Protein AF-X1V5H4-F1 (afdb_monomer)

Nearest PDB structures (foldseek):
  2vx8-assembly1_B  TM=4.415E-01  e=4.595E-01  Homo sapiens
  5lly-assembly2_A  TM=5.689E-01  e=1.172E+00  Idiomarina sp. A28L
  5yk3-assembly2_B  TM=5.146E-01  e=9.721E-01  Homo sapiens
  7yh1-assembly2_C  TM=2.654E-01  e=2.620E-01  Promethearchaeum syntrophicum
  5x6u-assembly1_B  TM=4.790E-01  e=1.414E+00  Homo sapiens

Organism: NCBI:txid412755

pLDDT: mean 87.02, std 8.62, range [50.12, 95.75]

Secondary structure (DSSP, 8-state):
-HHHHHHHHTT----TTTS-EEEEEE-SGGGGPPPPPEEEEETTEEEEEEEETTEEEEEE-S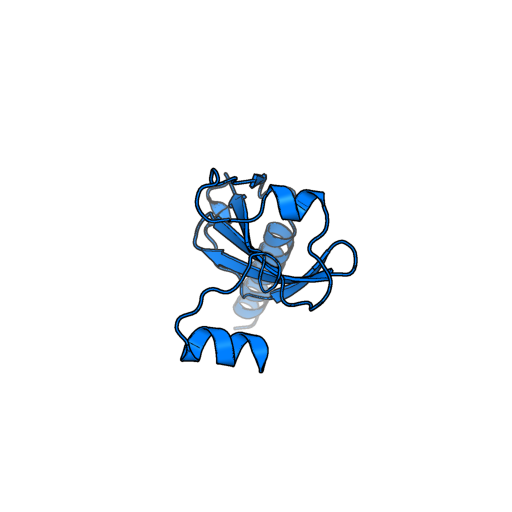SSPPPHHHHHHB--TTS---EEEE-STTSHHHHHHHHHHHHHHHHHTT-

Radius of gyration: 16.77 Å; Cα contacts (8 Å, |Δi|>4): 155; chains: 1; bounding box: 49×35×37 Å

Mean predicted aligned error: 6.18 Å

Solvent-accessible surface area (backbone atoms only — not comparable to full-atom values): 6481 Å² total; per-residue (Å²): 108,71,66,61,51,53,26,60,77,66,72,39,91,74,48,55,71,62,52,32,36,33,42,31,32,40,81,41,83,82,42,48,63,75,59,83,66,46,78,48,72,56,96,92,35,41,28,40,39,42,60,55,52,44,34,36,40,41,32,37,76,34,93,58,78,67,55,72,75,54,54,75,37,26,57,52,87,101,51,82,85,52,68,45,80,41,65,41,90,81,35,70,63,49,55,54,53,50,52,55,57,51,53,53,53,59,56,58,78,74,109

Structure (mmCIF, N/CA/C/O backbone):
data_AF-X1V5H4-F1
#
_entry.id   AF-X1V5H4-F1
#
loop_
_atom_site.group_PDB
_atom_site.id
_atom_site.type_symbol
_atom_site.label_atom_id
_atom_site.label_alt_id
_atom_site.label_comp_id
_atom_site.label_asym_id
_atom_site.label_entity_id
_atom_site.label_seq_id
_atom_site.pdbx_PDB_ins_code
_atom_site.Cartn_x
_atom_site.Cartn_y
_atom_site.Cartn_z
_atom_site.occupancy
_atom_site.B_iso_or_equiv
_atom_site.auth_seq_id
_atom_site.auth_comp_id
_atom_site.auth_asym_id
_atom_site.auth_atom_id
_atom_site.pdbx_PDB_model_num
ATOM 1 N N . GLU A 1 1 ? -1.635 -8.508 16.621 1.00 75.75 1 GLU A N 1
ATOM 2 C CA . GLU A 1 1 ? -2.184 -9.863 16.383 1.00 75.75 1 GLU A CA 1
ATOM 3 C C . GLU A 1 1 ? -3.592 -10.053 16.956 1.00 75.75 1 GLU A C 1
ATOM 5 O O . GLU A 1 1 ? -4.512 -10.227 16.170 1.00 75.75 1 GLU A O 1
ATOM 10 N N . ASN A 1 2 ? -3.801 -9.932 18.276 1.00 86.31 2 ASN A N 1
ATOM 11 C CA . ASN A 1 2 ? -5.113 -10.166 18.917 1.00 86.31 2 ASN A CA 1
ATOM 12 C C . ASN A 1 2 ? -6.287 -9.377 18.303 1.00 86.31 2 ASN A C 1
ATOM 14 O O . ASN A 1 2 ? -7.374 -9.924 18.145 1.00 86.31 2 ASN A O 1
ATOM 18 N N . ILE A 1 3 ? -6.063 -8.111 17.930 1.00 85.31 3 ILE A N 1
ATOM 19 C CA . ILE A 1 3 ? -7.078 -7.266 17.280 1.00 85.31 3 ILE A CA 1
ATOM 20 C C . ILE A 1 3 ? -7.469 -7.858 15.920 1.00 85.31 3 ILE A C 1
ATOM 22 O O . ILE A 1 3 ? -8.635 -8.167 15.699 1.00 85.31 3 ILE A O 1
ATOM 26 N N . ALA A 1 4 ? -6.490 -8.104 15.043 1.00 84.19 4 ALA A N 1
ATOM 27 C CA . ALA A 1 4 ? -6.720 -8.683 13.718 1.00 84.19 4 ALA A CA 1
ATOM 28 C C . ALA A 1 4 ? -7.441 -10.039 13.796 1.00 84.19 4 ALA A C 1
ATOM 30 O O . ALA A 1 4 ? -8.411 -10.262 13.076 1.00 84.19 4 ALA A O 1
ATOM 31 N N . LYS A 1 5 ? -7.023 -10.916 14.718 1.00 88.00 5 LYS A N 1
ATOM 32 C CA . LYS A 1 5 ? -7.661 -12.221 14.931 1.00 88.00 5 LYS A CA 1
ATOM 33 C C . LYS A 1 5 ? -9.138 -12.075 15.306 1.00 88.00 5 LYS A C 1
ATOM 35 O O . LYS A 1 5 ? -9.984 -12.706 14.684 1.00 88.00 5 LYS A O 1
ATOM 40 N N . LYS A 1 6 ? -9.456 -11.168 16.235 1.00 90.06 6 LYS A N 1
ATOM 41 C CA . LYS A 1 6 ? -10.838 -10.868 16.630 1.00 90.06 6 LYS A CA 1
ATOM 42 C C . LYS A 1 6 ? -11.681 -10.356 15.456 1.00 90.06 6 LYS A C 1
ATOM 44 O O . LYS A 1 6 ? -12.846 -10.728 15.350 1.00 90.06 6 LYS A O 1
ATOM 49 N N . HIS A 1 7 ? -11.127 -9.512 14.587 1.00 87.44 7 HIS A N 1
ATOM 50 C CA . HIS A 1 7 ? -11.828 -9.031 13.390 1.00 87.44 7 HIS A CA 1
ATOM 51 C C . HIS A 1 7 ? -12.146 -10.167 12.413 1.00 87.44 7 HIS A C 1
ATOM 53 O O . HIS A 1 7 ? -13.288 -10.290 11.972 1.00 87.44 7 HIS A O 1
ATOM 59 N N . ILE A 1 8 ? -11.170 -11.041 12.150 1.00 88.81 8 ILE A N 1
ATOM 60 C CA . ILE A 1 8 ? -11.331 -12.205 11.268 1.00 88.81 8 ILE A CA 1
ATOM 61 C C . ILE A 1 8 ? -12.384 -13.172 11.825 1.00 88.81 8 ILE A C 1
ATOM 63 O O . ILE A 1 8 ? -13.316 -13.537 11.115 1.00 88.81 8 ILE A O 1
ATOM 67 N N . GLU A 1 9 ? -12.276 -13.548 13.101 1.00 94.31 9 GLU A N 1
ATOM 68 C CA . GLU A 1 9 ? -13.191 -14.502 13.746 1.00 94.31 9 GLU A CA 1
ATOM 69 C C . GLU A 1 9 ? -14.640 -14.005 13.772 1.00 94.31 9 GLU A C 1
ATOM 71 O O . GLU A 1 9 ? -15.568 -14.787 13.588 1.00 94.31 9 GLU A O 1
ATOM 76 N N . ASN A 1 10 ? -14.842 -12.698 13.954 1.00 92.69 10 ASN A N 1
ATOM 77 C CA . ASN A 1 10 ? -16.177 -12.105 14.006 1.00 92.69 10 ASN A CA 1
ATOM 78 C C . ASN A 1 10 ? -16.691 -11.636 12.637 1.00 92.69 10 ASN A C 1
ATOM 80 O O . ASN A 1 10 ? -17.743 -11.002 12.585 1.00 92.69 10 ASN A O 1
ATOM 84 N N . SER A 1 11 ? -15.954 -11.889 11.545 1.00 87.12 11 SER A N 1
ATOM 85 C CA . SER A 1 11 ? -16.252 -11.336 10.212 1.00 87.12 11 SER A CA 1
ATOM 86 C C . SER A 1 11 ? -16.517 -9.823 10.241 1.00 87.12 11 SER A C 1
ATOM 88 O O . SER A 1 11 ? -17.338 -9.298 9.494 1.00 87.12 11 SER A O 1
ATOM 90 N N . ASN A 1 12 ? -15.833 -9.120 11.146 1.00 85.50 12 ASN A N 1
ATOM 91 C CA . ASN A 1 12 ? -15.973 -7.689 11.342 1.00 85.50 12 ASN A CA 1
ATOM 92 C C . ASN A 1 12 ? -14.768 -7.008 10.686 1.00 85.50 12 ASN A C 1
ATOM 94 O O . ASN A 1 12 ? -13.669 -7.128 11.230 1.00 85.50 12 ASN A O 1
ATOM 98 N N . PRO A 1 13 ? -14.941 -6.264 9.580 1.00 75.38 13 PRO A N 1
ATOM 99 C CA . PRO A 1 13 ? -13.835 -5.598 8.887 1.00 75.38 13 PRO A CA 1
ATOM 100 C C . PRO A 1 13 ? -13.140 -4.522 9.741 1.00 75.38 13 PRO A C 1
ATOM 102 O O . PRO A 1 13 ? -12.053 -4.070 9.392 1.00 75.38 13 PRO A O 1
ATOM 105 N N . GLY A 1 14 ? -13.738 -4.149 10.875 1.00 80.31 14 GLY A N 1
ATOM 106 C CA . GLY A 1 14 ? -13.232 -3.129 11.774 1.00 80.31 14 GLY A CA 1
ATOM 107 C C . GLY A 1 14 ? -13.468 -1.730 11.242 1.00 80.31 14 GLY A C 1
ATOM 108 O O . GLY A 1 14 ? -14.312 -1.491 10.380 1.00 80.31 14 GLY A O 1
ATOM 109 N N . THR A 1 15 ? -12.734 -0.786 11.804 1.00 81.75 15 THR A N 1
ATOM 110 C CA . THR A 1 15 ? -12.765 0.616 11.406 1.00 81.75 15 THR A CA 1
ATOM 111 C C . THR A 1 15 ? -11.520 0.958 10.593 1.00 81.75 15 THR A C 1
ATOM 113 O O . THR A 1 15 ? -10.494 0.275 10.655 1.00 81.75 15 THR A O 1
ATOM 116 N N . LYS A 1 16 ? -11.567 2.065 9.844 1.00 78.06 16 LYS A N 1
ATOM 117 C CA . LYS A 1 16 ? -10.377 2.576 9.140 1.00 78.06 16 LYS A CA 1
ATOM 118 C C . LYS A 1 16 ? -9.253 2.944 10.119 1.00 78.06 16 LYS A C 1
ATOM 120 O O . LYS A 1 16 ? -8.095 3.033 9.727 1.00 78.06 16 LYS A O 1
ATOM 125 N N . GLU A 1 17 ? -9.577 3.172 11.386 1.00 80.88 17 GLU A N 1
ATOM 126 C CA . GLU A 1 17 ? -8.628 3.422 12.458 1.00 80.88 17 GLU A CA 1
ATOM 127 C C . GLU A 1 17 ? -7.939 2.143 12.940 1.00 80.88 17 GLU A C 1
ATOM 129 O O . GLU A 1 17 ? -6.817 2.245 13.429 1.00 80.88 17 GLU A O 1
ATOM 134 N N . ASP A 1 18 ? -8.530 0.962 12.754 1.00 85.12 18 ASP A N 1
ATOM 135 C CA . ASP A 1 18 ? -7.892 -0.311 13.103 1.00 85.12 18 ASP A CA 1
ATOM 136 C C . ASP A 1 18 ? -6.833 -0.672 12.054 1.00 85.12 18 ASP A C 1
ATOM 138 O O . ASP A 1 18 ? -5.656 -0.835 12.376 1.00 85.12 18 ASP A O 1
ATOM 142 N N . PHE A 1 19 ? -7.227 -0.685 10.775 1.00 87.25 19 PHE A N 1
ATOM 143 C CA . PHE A 1 19 ? -6.355 -1.039 9.649 1.00 87.25 19 PHE A CA 1
ATOM 144 C C . PHE A 1 19 ? -6.630 -0.152 8.429 1.00 87.25 19 PHE A C 1
ATOM 146 O O . PHE A 1 19 ? -7.250 -0.572 7.455 1.00 87.25 19 PHE A O 1
ATOM 153 N N . SER A 1 20 ? -6.166 1.102 8.450 1.00 92.88 20 SER A N 1
ATOM 154 C CA . SER A 1 20 ? -6.321 1.981 7.283 1.00 92.88 20 SER A CA 1
ATOM 155 C C . SER A 1 20 ? -5.554 1.431 6.082 1.00 92.88 20 SER A C 1
ATOM 157 O O . SER A 1 20 ? -4.347 1.191 6.190 1.00 92.88 20 SER A O 1
ATOM 159 N N . VAL A 1 21 ? -6.227 1.326 4.938 1.00 94.19 21 VAL A N 1
ATOM 160 C CA . VAL A 1 21 ? -5.635 0.880 3.672 1.00 94.19 21 VAL A CA 1
ATOM 161 C C . VAL A 1 21 ? -5.592 2.041 2.692 1.00 94.19 21 VAL A C 1
ATOM 163 O O . VAL A 1 21 ? -6.630 2.618 2.377 1.00 94.19 21 VAL A O 1
ATOM 166 N N . VAL A 1 22 ? -4.406 2.364 2.179 1.00 95.06 22 VAL A N 1
ATOM 167 C CA . VAL A 1 22 ? -4.223 3.338 1.093 1.00 95.06 22 VAL A CA 1
ATOM 168 C C . VAL A 1 22 ? -3.742 2.607 -0.151 1.00 95.06 22 VAL A C 1
ATOM 170 O O . VAL A 1 22 ? -2.800 1.820 -0.083 1.00 95.06 22 VAL A O 1
ATOM 173 N N . VAL A 1 23 ? -4.359 2.891 -1.298 1.00 95.62 23 VAL A N 1
ATOM 174 C CA . VAL A 1 23 ? -4.013 2.243 -2.567 1.00 95.62 23 VAL A CA 1
ATOM 175 C C . VAL A 1 23 ? -3.281 3.214 -3.483 1.00 95.62 23 VAL A C 1
ATOM 177 O O . VAL A 1 23 ? -3.657 4.375 -3.662 1.00 95.62 23 VAL A O 1
ATOM 180 N N . SER A 1 24 ? -2.219 2.718 -4.102 1.00 94.25 24 SER A N 1
ATOM 181 C CA . SER A 1 24 ? -1.519 3.398 -5.181 1.00 94.25 24 SER A CA 1
ATOM 182 C C . SER A 1 24 ? -1.413 2.507 -6.407 1.00 94.25 24 SER A C 1
ATOM 184 O O . SER A 1 24 ? -1.510 1.290 -6.299 1.00 94.25 24 SER A O 1
ATOM 186 N N . LYS A 1 25 ? -1.245 3.124 -7.572 1.00 93.75 25 LYS A N 1
ATOM 187 C CA . LYS A 1 25 ? -1.079 2.448 -8.854 1.00 93.75 25 LYS A CA 1
ATOM 188 C C . LYS A 1 25 ? 0.187 2.952 -9.524 1.00 93.75 25 LYS A C 1
ATOM 190 O O . LYS A 1 25 ? 0.376 4.165 -9.658 1.00 93.75 25 LYS A O 1
ATOM 195 N N . PHE A 1 26 ? 1.033 2.035 -9.966 1.00 91.56 26 PHE A N 1
ATOM 196 C CA . PHE A 1 26 ? 2.134 2.367 -10.853 1.00 91.56 26 PHE A CA 1
ATOM 197 C C . PHE A 1 26 ? 1.647 2.394 -12.298 1.00 91.56 26 PHE A C 1
ATOM 199 O O . PHE A 1 26 ? 0.978 1.479 -12.766 1.00 91.56 26 PHE A O 1
ATOM 206 N N . THR A 1 27 ? 2.004 3.440 -13.034 1.00 85.94 27 THR A N 1
ATOM 207 C CA . THR A 1 27 ? 1.579 3.600 -14.435 1.00 85.94 27 THR A CA 1
ATOM 208 C C . THR A 1 27 ? 2.542 2.964 -15.440 1.00 85.94 27 THR A C 1
ATOM 210 O O . THR A 1 27 ? 2.347 3.106 -16.643 1.00 85.94 27 THR A O 1
ATOM 213 N N . HIS A 1 28 ? 3.594 2.287 -14.974 1.00 85.50 28 HIS A N 1
ATOM 214 C CA . HIS A 1 28 ? 4.665 1.777 -15.828 1.00 85.50 28 HIS A CA 1
ATOM 215 C C . HIS A 1 28 ? 4.518 0.268 -16.096 1.00 85.50 28 HIS A C 1
ATOM 217 O O . HIS A 1 28 ? 4.288 -0.487 -15.151 1.00 85.50 28 HIS A O 1
ATOM 223 N N . PRO A 1 29 ? 4.733 -0.226 -17.333 1.00 80.50 29 PRO A N 1
ATOM 224 C CA . PRO A 1 29 ? 4.612 -1.653 -17.653 1.00 80.50 29 PRO A CA 1
ATOM 225 C C . PRO A 1 29 ? 5.506 -2.574 -16.809 1.00 80.50 29 PRO A C 1
ATOM 227 O O . PRO A 1 29 ? 5.077 -3.656 -16.418 1.00 80.50 29 PRO A O 1
ATOM 230 N N . LEU A 1 30 ? 6.727 -2.129 -16.487 1.00 77.00 30 LEU A N 1
ATOM 231 C CA . LEU A 1 30 ? 7.669 -2.877 -15.635 1.00 77.00 30 LEU A CA 1
ATOM 232 C C . LEU A 1 30 ? 7.270 -2.921 -14.153 1.00 77.00 30 LEU A C 1
ATOM 234 O O . LEU A 1 30 ? 7.879 -3.657 -13.383 1.00 77.00 30 LEU A O 1
ATOM 238 N N . ALA A 1 31 ? 6.269 -2.147 -13.740 1.00 75.12 31 ALA A N 1
ATOM 239 C CA . ALA A 1 31 ? 5.814 -2.134 -12.356 1.00 75.12 31 ALA A CA 1
ATOM 240 C C . ALA A 1 31 ? 4.918 -3.327 -12.000 1.00 75.12 31 ALA A C 1
ATOM 242 O O . ALA A 1 31 ? 4.551 -3.480 -10.845 1.00 75.12 31 ALA A O 1
ATOM 243 N N . LYS A 1 32 ? 4.587 -4.182 -12.978 1.00 73.12 32 LYS A N 1
ATOM 244 C CA . LYS A 1 32 ? 3.812 -5.414 -12.769 1.00 73.12 32 LYS A CA 1
ATOM 245 C C . LYS A 1 32 ? 4.582 -6.511 -12.024 1.00 73.12 32 LYS A C 1
ATOM 247 O O . LYS A 1 32 ? 4.028 -7.581 -11.787 1.00 73.12 32 LYS A O 1
ATOM 252 N N . ASN A 1 33 ? 5.854 -6.280 -11.707 1.00 67.94 33 ASN A N 1
ATOM 253 C CA . ASN A 1 33 ? 6.658 -7.227 -10.948 1.00 67.94 33 ASN A CA 1
ATOM 254 C C . ASN A 1 33 ? 6.167 -7.271 -9.496 1.00 67.94 33 ASN A C 1
ATOM 256 O O . ASN A 1 33 ? 6.100 -6.242 -8.825 1.00 67.94 33 ASN A O 1
ATOM 260 N N . MET A 1 34 ? 5.832 -8.470 -9.020 1.00 74.38 34 MET A N 1
ATOM 261 C CA . MET A 1 34 ? 5.473 -8.690 -7.623 1.00 74.38 34 MET A CA 1
ATOM 262 C C . MET A 1 34 ? 6.753 -8.732 -6.792 1.00 74.38 34 MET A C 1
ATOM 264 O O . MET A 1 34 ? 7.607 -9.589 -7.008 1.00 74.38 34 MET A O 1
ATOM 268 N N . LEU A 1 35 ? 6.891 -7.781 -5.874 1.00 83.44 35 LEU A N 1
ATOM 269 C CA . LEU A 1 35 ? 7.909 -7.819 -4.831 1.00 83.44 35 LEU A CA 1
ATOM 270 C C . LEU A 1 35 ? 7.313 -8.457 -3.576 1.00 83.44 35 LEU A C 1
ATOM 272 O O . LEU A 1 35 ? 6.092 -8.449 -3.385 1.00 83.44 35 LEU A O 1
ATOM 276 N N . ASP A 1 36 ? 8.178 -8.971 -2.709 1.00 88.12 36 ASP A N 1
ATOM 277 C CA . ASP A 1 36 ? 7.739 -9.473 -1.414 1.00 88.12 36 ASP A CA 1
ATOM 278 C C . ASP A 1 36 ? 7.126 -8.338 -0.575 1.00 88.12 36 ASP A C 1
ATOM 280 O O . ASP A 1 36 ? 7.625 -7.201 -0.593 1.00 88.12 36 ASP A O 1
ATOM 284 N N . PRO A 1 37 ? 6.045 -8.616 0.177 1.00 91.50 37 PRO A N 1
ATOM 285 C CA . PRO A 1 37 ? 5.533 -7.671 1.148 1.00 91.50 37 PRO A CA 1
ATOM 286 C C . PRO A 1 37 ? 6.593 -7.327 2.191 1.00 91.50 37 PRO A C 1
ATOM 288 O O . PRO A 1 37 ? 7.334 -8.192 2.656 1.00 91.50 37 PRO A O 1
ATOM 291 N N . TYR A 1 38 ? 6.641 -6.064 2.604 1.00 92.44 38 TYR A N 1
ATOM 292 C CA . TYR A 1 38 ? 7.606 -5.617 3.606 1.00 92.44 38 TYR A CA 1
ATOM 293 C C . TYR A 1 38 ? 7.019 -4.551 4.525 1.00 92.44 38 TYR A C 1
ATOM 295 O O . TYR A 1 38 ? 6.069 -3.840 4.180 1.00 92.44 38 TYR A O 1
ATOM 303 N N . LEU A 1 39 ? 7.605 -4.457 5.718 1.00 94.94 39 LEU A N 1
ATOM 304 C CA . LEU A 1 39 ? 7.277 -3.437 6.703 1.00 94.94 39 LEU A CA 1
ATOM 305 C C . LEU A 1 39 ? 8.100 -2.178 6.454 1.00 94.94 39 LEU A C 1
ATOM 307 O O . LEU A 1 39 ? 9.300 -2.240 6.186 1.00 94.94 39 LEU A O 1
ATOM 311 N N . TYR A 1 40 ? 7.460 -1.026 6.586 1.00 94.00 40 TYR A N 1
ATOM 312 C CA . TYR A 1 40 ? 8.130 0.261 6.527 1.00 94.00 40 TYR A CA 1
ATOM 313 C C . TYR A 1 40 ? 7.417 1.277 7.412 1.00 94.00 40 TYR A C 1
ATOM 315 O O . TYR A 1 40 ? 6.249 1.120 7.766 1.00 94.00 40 TYR A O 1
ATOM 323 N N . GLN A 1 41 ? 8.122 2.353 7.748 1.00 94.19 41 GLN A N 1
ATOM 324 C CA . GLN A 1 41 ? 7.572 3.415 8.574 1.00 94.19 41 GLN A CA 1
ATOM 325 C C . GLN A 1 41 ? 7.286 4.665 7.743 1.00 94.19 41 GLN A C 1
ATOM 327 O O . GLN A 1 41 ? 8.124 5.132 6.969 1.00 94.19 41 GLN A O 1
ATOM 332 N N . LYS A 1 42 ? 6.106 5.256 7.944 1.00 90.56 42 LYS A N 1
ATOM 333 C CA . LYS A 1 42 ? 5.714 6.534 7.345 1.00 90.56 42 LYS A CA 1
ATOM 334 C C . LYS A 1 42 ? 5.154 7.444 8.422 1.00 90.56 42 LYS A C 1
ATOM 336 O O . LYS A 1 42 ? 4.205 7.085 9.108 1.00 90.56 42 LYS A O 1
ATOM 341 N N . SER A 1 43 ? 5.746 8.625 8.589 1.00 91.38 43 SER A N 1
ATOM 342 C CA . SER A 1 43 ? 5.332 9.582 9.628 1.00 91.38 43 SER A CA 1
ATOM 343 C C . SER A 1 43 ? 5.269 8.959 11.036 1.00 91.38 43 SER A C 1
ATOM 345 O O . SER A 1 43 ? 4.367 9.273 11.805 1.00 91.38 43 SER A O 1
ATOM 347 N N . ARG A 1 44 ? 6.240 8.092 11.376 1.00 93.38 44 ARG A N 1
ATOM 348 C CA . ARG A 1 44 ? 6.343 7.361 12.662 1.00 93.38 44 ARG A CA 1
ATOM 349 C C . ARG A 1 44 ? 5.235 6.328 12.930 1.00 93.38 44 ARG A C 1
ATOM 351 O O . ARG A 1 44 ? 5.065 5.908 14.075 1.00 93.38 44 ARG A O 1
ATOM 358 N N . VAL A 1 45 ? 4.499 5.942 11.892 1.00 94.50 45 VAL A N 1
ATOM 359 C CA . VAL A 1 45 ? 3.460 4.908 11.916 1.00 94.50 45 VAL A CA 1
ATOM 360 C C . VAL A 1 45 ? 3.917 3.751 11.034 1.00 94.50 45 VAL A C 1
ATOM 362 O O . VAL A 1 45 ? 4.416 3.989 9.929 1.00 94.50 45 VAL A O 1
ATOM 365 N N . ASP A 1 46 ? 3.769 2.526 11.523 1.00 95.56 46 ASP A N 1
ATOM 366 C CA . ASP A 1 46 ? 4.196 1.325 10.806 1.00 95.56 46 ASP A CA 1
ATOM 367 C C . ASP A 1 46 ? 3.127 0.832 9.818 1.00 95.56 46 ASP A C 1
ATOM 369 O O . ASP A 1 46 ? 1.929 0.744 10.120 1.00 95.56 46 ASP A O 1
ATOM 373 N N . TYR A 1 47 ? 3.590 0.512 8.613 1.00 95.75 47 TYR A N 1
ATOM 374 C CA . TYR A 1 47 ? 2.793 0.034 7.493 1.00 95.75 47 TYR A CA 1
ATOM 375 C C . TYR A 1 47 ? 3.396 -1.245 6.920 1.00 95.75 47 TYR A C 1
ATOM 377 O O . TYR A 1 47 ? 4.614 -1.396 6.842 1.00 95.75 47 TYR A O 1
ATOM 385 N N . ALA A 1 48 ? 2.528 -2.136 6.457 1.00 95.50 48 ALA A N 1
ATOM 386 C CA . ALA A 1 48 ? 2.878 -3.257 5.605 1.00 95.50 48 ALA A CA 1
ATOM 387 C C . ALA A 1 48 ? 2.487 -2.924 4.161 1.00 95.50 48 ALA A C 1
ATOM 389 O O . ALA A 1 48 ? 1.338 -2.561 3.890 1.00 95.50 48 ALA A O 1
ATOM 390 N N . ARG A 1 49 ? 3.441 -3.032 3.236 1.00 94.38 49 ARG A N 1
ATOM 391 C CA . ARG A 1 49 ? 3.206 -2.829 1.806 1.00 94.38 49 ARG A CA 1
ATOM 392 C C . ARG A 1 49 ? 2.960 -4.162 1.116 1.00 94.38 49 ARG A C 1
ATOM 394 O O . ARG A 1 49 ? 3.780 -5.063 1.236 1.00 94.38 49 ARG A O 1
ATOM 401 N N . PHE A 1 50 ? 1.882 -4.240 0.344 1.00 93.56 50 PHE A N 1
ATOM 402 C CA . PHE A 1 50 ? 1.514 -5.393 -0.476 1.00 93.56 50 PHE A CA 1
ATOM 403 C C . PHE A 1 50 ? 1.389 -5.003 -1.948 1.00 93.56 50 PHE A C 1
ATOM 405 O O . PHE A 1 50 ? 0.948 -3.898 -2.269 1.00 93.56 50 PHE A O 1
ATOM 412 N N . TYR A 1 51 ? 1.744 -5.930 -2.836 1.00 91.31 51 TYR A N 1
ATOM 413 C CA . TYR A 1 51 ? 1.773 -5.726 -4.282 1.00 91.31 51 TYR A CA 1
ATOM 414 C C . TYR A 1 51 ? 0.719 -6.586 -4.980 1.00 91.31 51 TYR A C 1
ATOM 416 O O . TYR A 1 51 ? 0.663 -7.798 -4.780 1.00 91.31 51 TYR A O 1
ATOM 424 N N . PHE A 1 52 ? -0.089 -5.956 -5.831 1.00 89.56 52 PHE A N 1
ATOM 425 C CA . PHE A 1 52 ? -1.170 -6.573 -6.599 1.00 89.56 52 PHE A CA 1
ATOM 4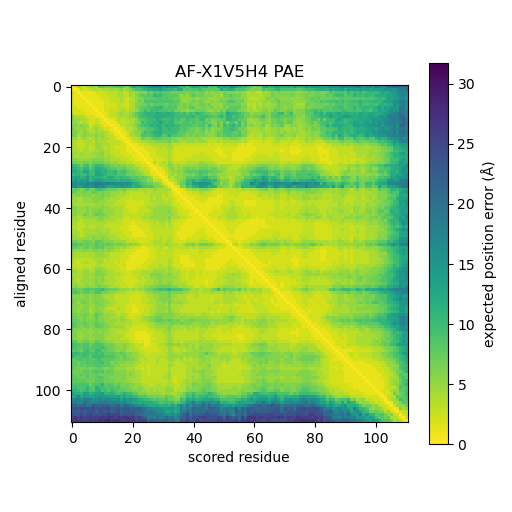26 C C . PHE A 1 52 ? -1.086 -6.113 -8.058 1.00 89.56 52 PHE A C 1
ATOM 428 O O . PHE A 1 52 ? -1.742 -5.151 -8.455 1.00 89.56 52 PHE A O 1
ATOM 435 N N . ALA A 1 53 ? -0.266 -6.793 -8.863 1.00 87.44 53 ALA A N 1
ATOM 436 C CA . ALA A 1 53 ? 0.034 -6.394 -10.241 1.00 87.44 53 ALA A CA 1
ATOM 437 C C . ALA A 1 53 ? 0.509 -4.927 -10.337 1.00 87.44 53 ALA A C 1
ATOM 439 O O . ALA A 1 53 ? 1.613 -4.621 -9.904 1.00 87.44 53 ALA A O 1
ATOM 440 N N . ASP A 1 54 ? -0.290 -4.021 -10.907 1.00 89.44 54 ASP A N 1
ATOM 441 C CA . ASP A 1 54 ? 0.014 -2.589 -11.020 1.00 89.44 54 ASP A CA 1
ATOM 442 C C . ASP A 1 54 ? -0.431 -1.761 -9.802 1.00 89.44 54 ASP A C 1
ATOM 444 O O . ASP A 1 54 ? -0.168 -0.556 -9.751 1.00 89.44 54 ASP A O 1
ATOM 448 N N . TYR A 1 55 ? -1.070 -2.389 -8.814 1.00 91.94 55 TYR A N 1
ATOM 449 C CA . TYR A 1 55 ? -1.516 -1.763 -7.576 1.00 91.94 55 TYR A CA 1
ATOM 450 C C . TYR A 1 55 ? -0.612 -2.110 -6.396 1.00 91.94 55 TYR A C 1
ATOM 452 O O . TYR A 1 55 ? -0.041 -3.193 -6.294 1.00 91.94 55 TYR A O 1
ATOM 460 N N . VAL A 1 56 ? -0.532 -1.177 -5.458 1.00 93.25 56 VAL A N 1
ATOM 461 C CA . VAL A 1 56 ? 0.189 -1.314 -4.197 1.00 93.25 56 VAL A CA 1
ATOM 462 C C . VAL A 1 56 ? -0.732 -0.873 -3.074 1.00 93.25 56 VAL A C 1
ATOM 464 O O . VAL A 1 56 ? -1.240 0.253 -3.110 1.00 93.25 56 VAL A O 1
ATOM 467 N N . ALA A 1 57 ? -0.926 -1.737 -2.083 1.00 94.94 57 ALA A N 1
ATOM 468 C CA . ALA A 1 57 ? -1.680 -1.427 -0.877 1.00 94.94 57 ALA A CA 1
ATOM 469 C C . ALA A 1 57 ? -0.723 -1.183 0.291 1.00 94.94 57 ALA A C 1
ATOM 471 O O . ALA A 1 57 ? 0.059 -2.057 0.661 1.00 94.94 57 ALA A O 1
ATOM 472 N N . ASP A 1 58 ? -0.818 0.001 0.882 1.00 95.06 58 ASP A N 1
ATOM 473 C CA . ASP A 1 58 ? -0.157 0.352 2.131 1.00 95.06 58 ASP A CA 1
ATOM 474 C C . ASP A 1 58 ? -1.173 0.154 3.268 1.00 95.06 58 ASP A C 1
ATOM 476 O O . ASP A 1 58 ? -2.114 0.941 3.411 1.00 95.06 58 ASP A O 1
ATOM 480 N N . ILE A 1 59 ? -1.006 -0.910 4.058 1.00 95.06 59 ILE A N 1
ATOM 481 C CA . ILE A 1 59 ? -1.894 -1.270 5.173 1.00 95.06 59 ILE A CA 1
ATOM 482 C C . ILE A 1 59 ? -1.237 -0.836 6.475 1.00 95.06 59 ILE A C 1
ATOM 484 O O . ILE A 1 59 ? -0.131 -1.273 6.793 1.00 95.06 59 ILE A O 1
ATOM 488 N N . LYS A 1 60 ? -1.901 0.024 7.247 1.00 94.44 60 LYS A N 1
ATOM 489 C CA . LYS A 1 60 ? -1.419 0.381 8.583 1.00 94.44 60 LYS A CA 1
ATOM 490 C C . LYS A 1 60 ? -1.507 -0.837 9.497 1.00 94.44 60 LYS A C 1
ATOM 492 O O . LYS A 1 60 ? -2.563 -1.455 9.582 1.00 94.44 60 LYS A O 1
ATOM 497 N N . VAL A 1 61 ? -0.423 -1.134 10.205 1.00 93.75 61 VAL A N 1
ATOM 498 C CA . VAL A 1 61 ? -0.352 -2.232 11.187 1.00 93.75 61 VAL A CA 1
ATOM 499 C C . VAL A 1 61 ? 0.014 -1.748 12.595 1.00 93.75 61 VAL A C 1
ATOM 501 O O . VAL A 1 61 ? 0.150 -2.548 13.515 1.00 93.75 61 VAL A O 1
ATOM 504 N N . ASP A 1 62 ? 0.169 -0.434 12.759 1.00 92.56 62 ASP A N 1
ATOM 505 C CA . ASP A 1 62 ? 0.457 0.240 14.024 1.00 92.56 62 ASP A CA 1
ATOM 506 C C . ASP A 1 62 ? -0.838 0.636 14.760 1.00 92.56 62 ASP A C 1
ATOM 508 O O . ASP A 1 62 ? -1.834 1.023 14.144 1.00 92.56 62 ASP A O 1
ATOM 512 N N . ASN A 1 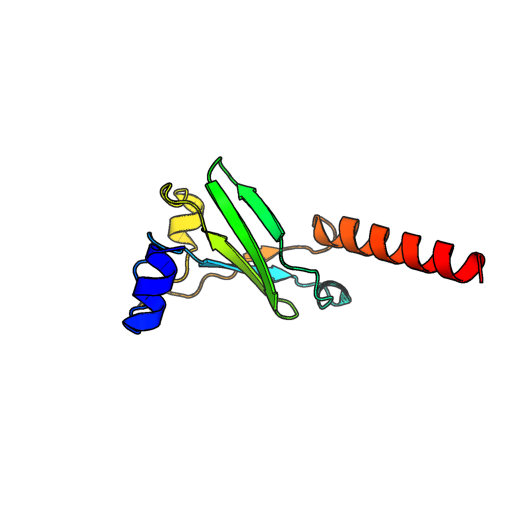63 ? -0.789 0.626 16.092 1.00 90.00 63 ASN A N 1
ATOM 513 C CA . ASN A 1 63 ? -1.867 1.096 16.966 1.00 90.00 63 ASN A CA 1
ATOM 514 C C . ASN A 1 63 ? -1.999 2.631 16.967 1.00 90.00 63 ASN A C 1
ATOM 516 O O . ASN A 1 63 ? -2.991 3.173 17.455 1.00 90.00 63 ASN A O 1
ATOM 520 N N . LYS A 1 64 ? -0.997 3.359 16.456 1.00 91.88 64 LYS A N 1
ATOM 521 C CA . LYS A 1 64 ? -1.059 4.818 16.308 1.00 91.88 64 LYS A CA 1
ATOM 522 C C . LYS A 1 64 ? -2.137 5.241 15.292 1.00 91.88 64 LYS A C 1
ATOM 524 O O . LYS A 1 64 ? -2.444 4.503 14.350 1.00 91.88 64 LYS A O 1
ATOM 529 N N . PRO A 1 65 ? -2.709 6.450 15.435 1.00 91.38 65 PRO A N 1
ATOM 530 C CA . PRO A 1 65 ? -3.674 6.967 14.473 1.00 91.38 65 PRO A CA 1
ATOM 531 C C . PRO A 1 65 ? -3.040 7.157 13.093 1.00 91.38 65 PRO A C 1
ATOM 533 O O . PRO A 1 65 ? -1.873 7.530 12.959 1.00 91.38 65 PRO A O 1
ATOM 536 N N . THR A 1 66 ? -3.841 6.938 12.052 1.00 91.56 66 THR A N 1
ATOM 537 C CA . THR A 1 66 ? -3.425 7.167 10.668 1.00 91.56 66 THR A CA 1
ATOM 538 C C . THR A 1 66 ? -3.126 8.658 10.457 1.00 91.56 66 THR A C 1
ATOM 540 O O . THR A 1 66 ? -3.966 9.496 10.796 1.00 91.56 66 THR A O 1
ATOM 543 N N . PRO A 1 67 ? -1.972 9.036 9.872 1.00 91.31 67 PRO A N 1
ATOM 544 C CA . PRO A 1 67 ? -1.647 10.435 9.608 1.00 91.31 67 PRO A CA 1
ATOM 545 C C . PRO A 1 67 ? -2.725 11.126 8.763 1.00 91.31 67 PRO A C 1
ATOM 547 O O . PRO A 1 67 ? -3.261 10.526 7.832 1.00 91.31 67 PRO A O 1
ATOM 550 N N . ASN A 1 68 ? -2.998 12.407 9.037 1.00 88.50 68 ASN A N 1
ATOM 551 C CA . ASN A 1 68 ? -4.149 13.149 8.492 1.00 88.50 68 ASN A CA 1
ATOM 552 C C . ASN A 1 68 ? -4.299 13.027 6.958 1.00 88.50 68 ASN A C 1
ATOM 554 O O . ASN A 1 68 ? -5.379 12.725 6.457 1.00 88.50 68 ASN A O 1
ATOM 558 N N . LEU A 1 69 ? -3.205 1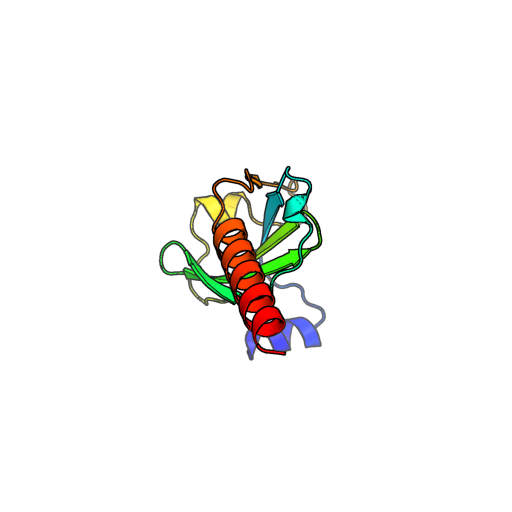3.170 6.200 1.00 87.38 69 LEU A N 1
ATOM 559 C CA . LEU A 1 69 ? -3.245 13.019 4.741 1.00 87.38 69 LEU A CA 1
ATOM 560 C C . LEU A 1 69 ? -3.632 11.597 4.303 1.00 87.38 69 LEU A C 1
ATOM 562 O O . LEU A 1 69 ? -4.412 11.436 3.372 1.00 87.38 69 LEU A O 1
ATOM 566 N N . MET A 1 70 ? -3.098 10.571 4.968 1.00 88.06 70 MET A N 1
ATOM 567 C CA . MET A 1 70 ? -3.399 9.174 4.642 1.00 88.06 70 MET A CA 1
ATOM 568 C C . MET A 1 70 ? -4.825 8.807 5.058 1.00 88.06 70 MET A C 1
ATOM 570 O O . MET A 1 70 ? -5.494 8.090 4.327 1.00 88.06 70 MET A O 1
ATOM 574 N N . SER A 1 71 ? -5.323 9.352 6.173 1.00 89.31 71 SER A N 1
ATOM 575 C CA . SER A 1 71 ? -6.697 9.134 6.649 1.00 89.31 71 SER A CA 1
ATOM 576 C C . SER A 1 71 ? -7.740 9.562 5.609 1.00 89.31 71 SER A C 1
ATOM 578 O O . SER A 1 71 ? -8.723 8.859 5.393 1.00 89.31 71 SER A O 1
ATOM 580 N N . LYS A 1 72 ? -7.485 10.663 4.889 1.00 89.62 72 LYS A N 1
ATOM 581 C CA . LYS A 1 72 ? -8.356 11.155 3.806 1.00 89.62 72 LYS A CA 1
ATOM 582 C C . LYS A 1 72 ? -8.321 10.302 2.535 1.00 89.62 72 LYS A C 1
ATOM 584 O O . LYS A 1 72 ? -9.253 10.365 1.747 1.00 89.62 72 LYS A O 1
ATOM 589 N N . LEU A 1 73 ? -7.237 9.558 2.324 1.00 91.88 73 LEU A N 1
ATOM 590 C CA . LEU A 1 73 ? -7.018 8.711 1.145 1.00 91.88 73 LEU A CA 1
ATOM 591 C C . LEU A 1 73 ? -7.283 7.230 1.433 1.00 91.88 73 LEU A C 1
ATOM 593 O O . LEU A 1 73 ? -7.120 6.395 0.547 1.00 91.88 73 LEU A O 1
ATOM 597 N N . SER A 1 74 ? -7.621 6.899 2.679 1.00 93.12 74 SER A N 1
ATOM 598 C CA . SER A 1 74 ? -7.866 5.524 3.089 1.00 93.12 74 SER A CA 1
ATOM 599 C C . SER A 1 74 ? -9.204 5.043 2.546 1.00 93.12 74 SER A C 1
ATOM 601 O O . SER A 1 74 ? -10.168 5.808 2.503 1.00 93.12 74 SER A O 1
ATOM 603 N N . ILE A 1 75 ? -9.267 3.768 2.167 1.00 91.31 75 ILE A N 1
ATOM 604 C CA . ILE A 1 75 ? -10.524 3.112 1.804 1.00 91.31 75 ILE A CA 1
ATOM 605 C C . ILE A 1 75 ? -11.483 3.200 2.996 1.00 91.31 75 ILE A C 1
ATOM 607 O O . ILE A 1 75 ? -11.100 2.922 4.134 1.00 91.31 75 ILE A O 1
ATOM 611 N N . ALA A 1 76 ? -12.725 3.592 2.726 1.00 88.75 76 ALA A N 1
ATOM 612 C CA . ALA A 1 76 ? -13.798 3.647 3.705 1.00 88.75 76 ALA A CA 1
ATOM 613 C C . ALA A 1 76 ? -15.136 3.328 3.028 1.00 88.75 76 ALA A C 1
ATOM 615 O O . ALA A 1 76 ? -15.323 3.603 1.841 1.00 88.75 76 ALA A O 1
ATOM 616 N N . GLU A 1 77 ? -16.067 2.760 3.790 1.00 85.88 77 GLU A N 1
ATOM 617 C CA . GLU A 1 77 ? -17.424 2.506 3.311 1.00 85.88 77 GLU A CA 1
ATOM 618 C C . GLU A 1 77 ? -18.124 3.810 2.920 1.00 85.88 77 GLU A C 1
ATOM 620 O O . GLU A 1 77 ? -17.961 4.840 3.576 1.00 85.88 77 GLU A O 1
ATOM 625 N N . ASN A 1 78 ? -18.925 3.755 1.852 1.00 88.69 78 ASN A N 1
ATOM 626 C CA . ASN A 1 78 ? -19.707 4.886 1.338 1.00 88.69 78 ASN A CA 1
ATOM 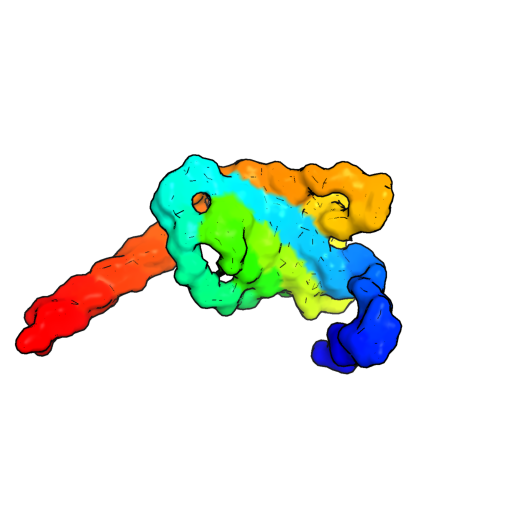627 C C . ASN A 1 78 ? -18.876 6.130 0.963 1.00 88.69 78 ASN A C 1
ATOM 629 O O . ASN A 1 78 ? -19.419 7.227 0.849 1.00 88.69 78 ASN A O 1
ATOM 633 N N . MET A 1 79 ? -17.570 5.962 0.740 1.00 88.69 79 MET A N 1
ATOM 634 C CA . MET A 1 79 ? -16.663 7.017 0.296 1.00 88.69 79 MET A CA 1
ATOM 635 C C . MET A 1 79 ? -16.058 6.664 -1.070 1.00 88.69 79 MET A C 1
ATOM 637 O O . MET A 1 79 ? -15.869 5.483 -1.372 1.00 88.69 79 MET A O 1
ATOM 641 N N . PRO A 1 80 ? -15.719 7.659 -1.911 1.00 92.88 80 PRO A N 1
ATOM 642 C CA . PRO A 1 80 ? -15.000 7.405 -3.153 1.00 92.88 80 PRO A CA 1
ATOM 643 C C . PRO A 1 80 ? -13.676 6.669 -2.916 1.00 92.88 80 PRO A C 1
ATOM 645 O O . PRO A 1 80 ? -12.935 6.980 -1.983 1.00 92.88 80 PRO A O 1
ATOM 648 N N . LEU A 1 81 ? -13.344 5.734 -3.808 1.00 92.31 81 LEU A N 1
ATOM 649 C CA . LEU A 1 81 ? -12.031 5.097 -3.823 1.00 92.31 81 LEU A CA 1
ATOM 650 C C . LEU A 1 81 ? -10.994 6.063 -4.408 1.00 92.31 81 LEU A C 1
ATOM 652 O O . LEU A 1 81 ? -11.034 6.389 -5.595 1.00 92.31 81 LEU A O 1
ATOM 656 N N . TYR A 1 82 ? -10.030 6.476 -3.588 1.00 94.38 82 TYR A N 1
ATOM 657 C CA . TYR A 1 82 ? -8.884 7.262 -4.038 1.00 94.38 82 TYR A CA 1
ATOM 658 C C . TYR A 1 82 ? -7.709 6.347 -4.385 1.00 94.38 82 TYR A C 1
ATOM 660 O O . TYR A 1 82 ? -7.282 5.530 -3.572 1.00 94.38 82 TYR A O 1
ATOM 668 N N . ILE A 1 83 ? -7.155 6.510 -5.589 1.00 94.69 83 ILE A N 1
ATOM 669 C CA . ILE A 1 83 ? -5.994 5.749 -6.064 1.00 94.69 83 ILE A CA 1
ATOM 670 C C . ILE A 1 83 ? -4.872 6.730 -6.385 1.00 94.69 83 ILE A C 1
ATOM 672 O O . ILE A 1 83 ? -5.017 7.601 -7.242 1.00 94.69 83 ILE A O 1
ATOM 676 N N . ILE A 1 84 ? -3.736 6.589 -5.702 1.00 93.31 84 ILE A N 1
ATOM 677 C CA . ILE A 1 84 ? -2.576 7.458 -5.920 1.00 93.31 84 ILE A CA 1
ATOM 678 C C . ILE A 1 84 ? -1.782 6.950 -7.125 1.00 93.31 84 ILE A C 1
ATOM 680 O O . ILE A 1 84 ? -1.152 5.896 -7.051 1.00 93.31 84 ILE A O 1
ATOM 684 N N . CYS A 1 85 ? -1.741 7.715 -8.212 1.00 92.81 85 CYS A N 1
ATOM 685 C CA . CYS A 1 85 ? -0.870 7.411 -9.347 1.00 92.81 85 CYS A CA 1
ATOM 686 C C . CYS A 1 85 ? 0.589 7.749 -9.008 1.00 92.81 85 CYS A C 1
ATOM 688 O O . CYS A 1 85 ? 0.907 8.888 -8.659 1.00 92.81 85 CYS A O 1
ATOM 690 N N . LYS A 1 86 ? 1.484 6.766 -9.126 1.00 88.75 86 LYS A N 1
ATOM 691 C CA . LYS A 1 86 ? 2.923 6.916 -8.878 1.00 88.75 86 LYS A CA 1
ATOM 692 C C . LYS A 1 86 ? 3.719 6.591 -10.141 1.00 88.75 86 LYS A C 1
ATOM 694 O O . LYS A 1 86 ? 3.402 5.648 -10.865 1.00 88.75 86 LYS A O 1
ATOM 699 N N . LYS A 1 87 ? 4.796 7.346 -10.365 1.00 90.06 87 LYS A N 1
ATOM 700 C CA . LYS A 1 87 ? 5.820 7.014 -11.362 1.00 90.06 87 LYS A CA 1
ATOM 701 C C . LYS A 1 87 ? 6.709 5.906 -10.805 1.00 90.06 87 LYS A C 1
ATOM 703 O O . LYS A 1 87 ? 7.207 6.022 -9.685 1.00 90.06 87 LYS A O 1
ATOM 708 N N . PHE A 1 88 ? 6.884 4.833 -11.567 1.00 88.25 88 PHE A N 1
ATOM 7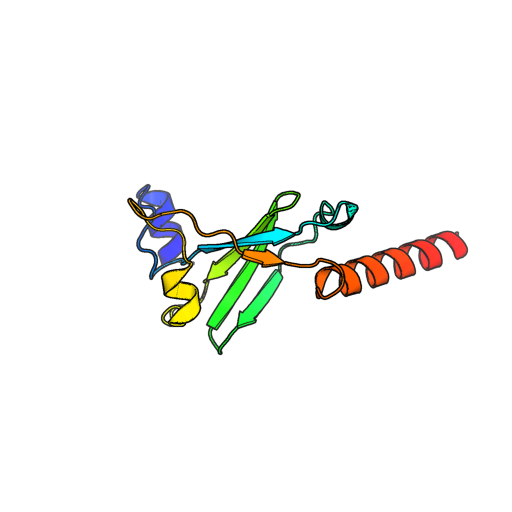09 C CA . PHE A 1 88 ? 7.705 3.693 -11.147 1.00 88.25 88 PHE A CA 1
ATOM 710 C C . PHE A 1 88 ? 9.198 4.046 -11.159 1.00 88.25 88 PHE A C 1
ATOM 712 O O . PHE A 1 88 ? 9.976 3.558 -10.349 1.00 88.25 88 PHE A O 1
ATOM 719 N N . GLU A 1 89 ? 9.597 4.960 -12.033 1.00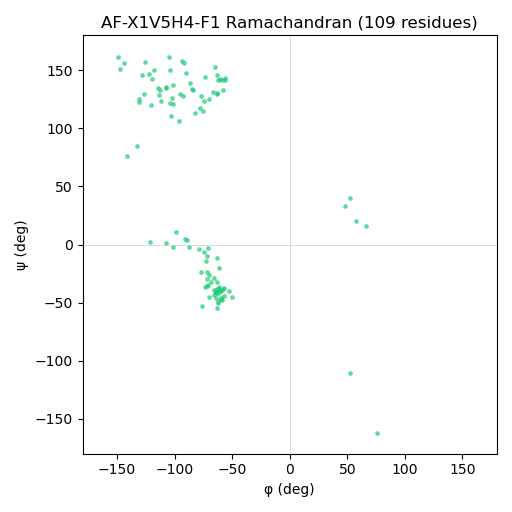 88.56 89 GLU A N 1
ATOM 720 C CA . GLU A 1 89 ? 10.975 5.389 -12.252 1.00 88.56 89 GLU A CA 1
ATOM 721 C C . GLU A 1 89 ? 11.575 6.107 -11.040 1.00 88.56 89 GLU A C 1
ATOM 723 O O . GLU A 1 89 ? 12.779 6.046 -10.815 1.00 88.56 89 GLU A O 1
ATOM 728 N N . SER A 1 90 ? 10.730 6.763 -10.242 1.00 87.25 90 SER A N 1
ATOM 729 C CA . SER A 1 90 ? 11.114 7.451 -9.005 1.00 87.25 90 SER A CA 1
ATOM 730 C C . SER A 1 90 ? 10.847 6.621 -7.745 1.00 87.25 90 SER A C 1
ATOM 732 O O . SER A 1 90 ? 10.844 7.164 -6.643 1.00 87.25 90 SER A O 1
ATOM 734 N N . SER A 1 91 ? 10.520 5.338 -7.899 1.00 86.50 91 SER A N 1
ATOM 735 C CA . SER A 1 91 ? 10.088 4.468 -6.806 1.00 86.50 91 SER A CA 1
ATOM 736 C C . SER A 1 91 ? 11.269 3.717 -6.177 1.00 86.50 91 SER A C 1
ATOM 738 O O . SER A 1 91 ? 12.297 3.504 -6.822 1.00 86.50 91 SER A O 1
ATOM 740 N N . GLN A 1 92 ? 11.128 3.297 -4.916 1.00 85.25 92 GLN A N 1
ATOM 741 C CA . GLN A 1 92 ? 12.121 2.421 -4.276 1.00 85.25 92 GLN A CA 1
ATOM 742 C C . GLN A 1 92 ? 12.086 1.016 -4.890 1.00 85.25 92 GLN A C 1
ATOM 744 O O . GLN A 1 92 ? 13.093 0.315 -4.931 1.00 85.25 92 GLN A O 1
ATOM 749 N N . GLU A 1 93 ? 10.931 0.638 -5.422 1.00 87.06 93 GLU A N 1
ATOM 750 C CA . GLU A 1 93 ? 10.641 -0.629 -6.067 1.00 87.06 93 GLU A CA 1
ATOM 751 C C . GLU A 1 93 ? 11.516 -0.852 -7.302 1.00 87.06 93 GLU A C 1
ATOM 753 O O . GLU A 1 93 ? 12.014 -1.957 -7.509 1.00 87.06 93 GLU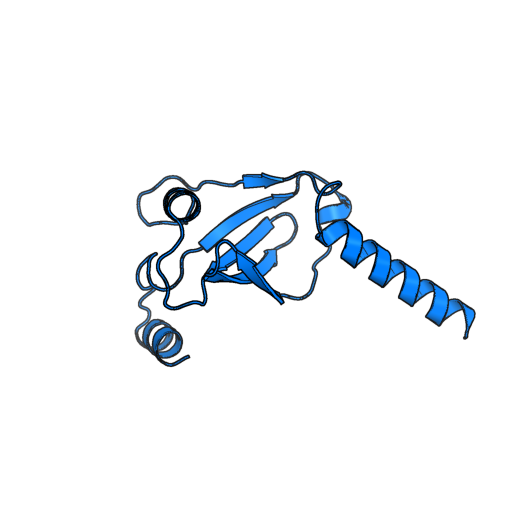 A O 1
ATOM 758 N N . LEU A 1 94 ? 11.789 0.199 -8.083 1.00 88.69 94 LEU A N 1
ATOM 759 C CA . LEU A 1 94 ? 12.740 0.109 -9.191 1.00 88.69 94 LEU A CA 1
ATOM 760 C C . LEU A 1 94 ? 14.164 -0.183 -8.698 1.00 88.69 94 LEU A C 1
ATOM 762 O O . LEU A 1 94 ? 14.881 -0.954 -9.334 1.00 88.69 94 LEU A O 1
ATOM 766 N N . THR A 1 95 ? 14.586 0.431 -7.592 1.00 88.69 95 THR A N 1
ATOM 767 C CA . THR A 1 95 ? 15.909 0.177 -7.002 1.00 88.69 95 THR A CA 1
ATOM 768 C C . THR A 1 95 ? 16.025 -1.279 -6.564 1.00 88.69 95 THR A C 1
ATOM 770 O O . THR A 1 95 ? 16.958 -1.962 -6.976 1.00 88.69 95 THR A O 1
ATOM 773 N N . ILE A 1 96 ? 15.023 -1.785 -5.841 1.00 86.62 96 ILE A N 1
ATOM 774 C CA . ILE A 1 96 ? 14.969 -3.185 -5.398 1.00 86.62 96 ILE A CA 1
ATOM 775 C C . ILE A 1 96 ? 14.994 -4.137 -6.602 1.00 86.62 96 ILE A C 1
ATOM 777 O O . ILE A 1 96 ? 15.782 -5.080 -6.632 1.00 86.62 96 ILE A O 1
ATOM 781 N N . ALA A 1 97 ? 14.183 -3.873 -7.632 1.00 84.94 97 ALA A N 1
ATOM 782 C CA . ALA A 1 97 ? 14.149 -4.700 -8.836 1.00 84.94 97 ALA A CA 1
ATOM 783 C C . ALA A 1 97 ? 15.513 -4.750 -9.548 1.00 84.94 9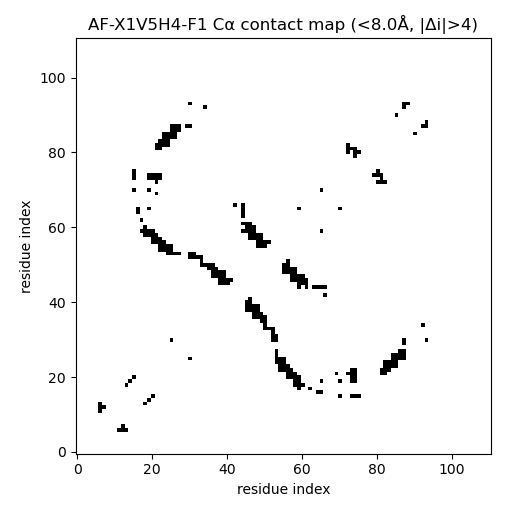7 ALA A C 1
ATOM 785 O O . ALA A 1 97 ? 15.938 -5.814 -10.000 1.00 84.94 97 ALA A O 1
ATOM 786 N N . LYS A 1 98 ? 16.228 -3.619 -9.620 1.00 88.12 98 LYS A N 1
ATOM 787 C CA . LYS A 1 98 ? 17.586 -3.561 -10.184 1.00 88.12 98 LYS A CA 1
ATOM 788 C C . LYS A 1 98 ? 18.581 -4.388 -9.373 1.00 88.12 98 LYS A C 1
ATOM 790 O O . LYS A 1 98 ? 19.406 -5.077 -9.971 1.00 88.12 98 LYS A O 1
ATOM 795 N N . ASP A 1 99 ? 18.495 -4.346 -8.047 1.00 88.00 99 ASP A N 1
ATOM 796 C CA . ASP A 1 99 ? 19.386 -5.112 -7.174 1.00 88.00 99 ASP A CA 1
ATOM 797 C C . ASP A 1 99 ? 19.170 -6.622 -7.331 1.00 88.00 99 ASP A C 1
ATOM 799 O O . ASP A 1 99 ? 20.143 -7.363 -7.488 1.00 88.00 99 ASP A O 1
ATOM 803 N N . ILE A 1 100 ? 17.910 -7.067 -7.397 1.00 85.62 100 ILE A N 1
ATOM 804 C CA . ILE A 1 100 ? 17.555 -8.470 -7.669 1.00 85.62 100 ILE A CA 1
ATOM 805 C C . ILE A 1 100 ? 18.124 -8.914 -9.025 1.00 85.62 100 ILE A C 1
ATOM 807 O O . ILE A 1 100 ? 18.784 -9.950 -9.116 1.00 85.62 100 ILE A O 1
ATOM 811 N N . MET A 1 101 ? 17.935 -8.106 -10.075 1.00 85.31 101 MET A N 1
ATOM 812 C CA . MET A 1 101 ? 18.460 -8.399 -11.417 1.00 85.31 101 MET A CA 1
ATOM 813 C C . MET A 1 101 ? 19.991 -8.448 -11.475 1.00 85.31 101 MET A C 1
ATOM 815 O O . MET A 1 101 ? 20.557 -9.172 -12.294 1.00 85.31 101 MET A O 1
ATOM 819 N N . ARG A 1 102 ? 20.692 -7.659 -10.652 1.00 88.75 102 ARG A N 1
ATOM 820 C CA . ARG A 1 102 ? 22.158 -7.716 -10.584 1.00 88.75 102 ARG A CA 1
ATOM 821 C C . ARG A 1 102 ? 22.619 -9.022 -9.939 1.00 88.75 102 ARG A C 1
ATOM 823 O O . ARG A 1 102 ? 23.504 -9.679 -10.479 1.00 88.75 102 ARG A O 1
ATOM 830 N N . GLN A 1 103 ? 21.991 -9.418 -8.832 1.00 83.62 103 GLN A N 1
ATOM 831 C CA . GLN A 1 103 ? 22.330 -10.656 -8.123 1.00 83.62 103 GLN A CA 1
ATOM 832 C C . GLN A 1 103 ? 22.079 -11.904 -8.976 1.00 83.62 103 GLN A C 1
ATOM 834 O O . GLN A 1 103 ? 22.893 -12.828 -8.958 1.00 83.62 103 GLN A O 1
ATOM 839 N N . SER A 1 104 ? 21.000 -11.929 -9.767 1.00 80.69 104 SER A N 1
ATOM 840 C CA . SER A 1 104 ? 20.717 -13.067 -10.650 1.00 80.69 104 SER A CA 1
ATOM 841 C C . SER A 1 104 ? 21.811 -13.261 -11.708 1.00 80.69 104 SER A C 1
ATOM 843 O O . SER A 1 104 ? 22.262 -14.383 -11.921 1.00 80.69 104 SER A O 1
ATOM 845 N N . LYS A 1 105 ? 22.310 -12.168 -12.304 1.00 75.75 105 LYS A N 1
ATOM 846 C CA . LYS A 1 105 ? 23.394 -12.209 -13.304 1.00 75.75 105 LYS A CA 1
ATOM 847 C C . LYS A 1 105 ? 24.727 -12.680 -12.722 1.00 75.75 105 LYS A C 1
ATOM 849 O O . LYS A 1 105 ? 25.454 -13.429 -13.368 1.00 75.75 105 LYS A O 1
ATOM 854 N N . GLU A 1 106 ? 25.057 -12.261 -11.502 1.00 72.25 106 GLU A N 1
ATOM 855 C CA . GLU A 1 106 ? 26.276 -12.709 -10.813 1.00 72.25 106 GLU A CA 1
ATOM 856 C C . GLU A 1 106 ? 26.213 -14.196 -10.428 1.00 72.25 106 GLU A C 1
ATOM 858 O O . GLU A 1 106 ? 27.237 -14.879 -10.440 1.00 72.25 106 GLU A O 1
ATOM 863 N N . GLY A 1 107 ? 25.017 -14.709 -10.122 1.00 64.88 107 GLY A N 1
ATOM 864 C CA . GLY A 1 107 ? 24.781 -16.130 -9.863 1.00 64.88 107 GLY A CA 1
ATOM 865 C C . GLY A 1 107 ? 24.879 -17.008 -11.114 1.00 64.88 107 GLY A C 1
ATOM 866 O O . GLY A 1 107 ? 25.377 -18.128 -11.027 1.00 64.88 107 GLY A O 1
ATOM 867 N N . GLU A 1 108 ? 24.452 -16.502 -12.274 1.00 59.19 108 GLU A N 1
ATOM 868 C CA . GLU A 1 108 ? 24.578 -17.195 -13.566 1.00 59.19 108 GLU A CA 1
ATOM 869 C C . GLU A 1 108 ? 26.017 -17.205 -14.086 1.00 59.19 108 GLU A C 1
ATOM 871 O O . GLU A 1 108 ? 26.458 -18.213 -14.619 1.00 59.19 108 GLU A O 1
ATOM 876 N N . SER A 1 109 ? 26.787 -16.136 -13.871 1.00 58.69 109 SER A N 1
ATOM 877 C CA . SER A 1 109 ? 28.183 -16.061 -14.328 1.00 58.69 109 SER A CA 1
ATOM 878 C C . SER A 1 109 ? 29.167 -16.912 -13.504 1.00 58.69 109 SER A C 1
ATOM 880 O O . SER A 1 109 ? 30.349 -16.972 -13.844 1.00 58.69 109 SER A O 1
ATOM 882 N N . ARG A 1 110 ? 28.709 -17.524 -12.402 1.00 56.41 110 ARG A N 1
ATOM 883 C CA . ARG A 1 110 ? 29.482 -18.427 -11.524 1.00 56.41 110 ARG A CA 1
ATOM 884 C C . ARG A 1 110 ? 29.076 -19.903 -11.659 1.00 56.41 110 ARG A C 1
ATOM 886 O O . ARG A 1 110 ? 29.605 -20.728 -10.915 1.00 56.41 110 ARG A O 1
ATOM 893 N N . ARG A 1 111 ? 28.128 -20.220 -12.542 1.00 50.12 111 ARG A N 1
ATOM 894 C CA . ARG A 1 111 ? 27.733 -21.587 -12.913 1.00 50.12 111 ARG A CA 1
ATOM 895 C C . ARG A 1 111 ? 28.298 -21.932 -14.281 1.00 50.12 111 ARG A C 1
ATOM 897 O O . ARG A 1 111 ? 28.588 -23.130 -14.472 1.00 50.12 111 ARG A O 1
#

Sequence (111 aa):
ENIAKKHIENSNPGTKEDFSVVVSKFTHPLAKNMLDPYLYQKSRVDYARFYFADYVADIKVDNKPTPNLMSKLSIAENMPLYIICKKFESSQELTIAKDIMRQSKEGESRR

Foldseek 3Di:
DVVVVVCVVVVNPDACFQKFKAKEFEPDQVQQDFDDWDWDDDPNFIWIWGDDRRMIITITNGNDGDPPVSSVQTDDPPDDHHYHYDHPVPDVVVVVVVVVVVVVVVVVVVD